Protein AF-A0A524PWI0-F1 (afdb_monomer_lite)

Radius of gyration: 13.91 Å; chains: 1; bounding box: 32×20×41 Å

Structure (mmCIF, N/CA/C/O backbone):
data_AF-A0A524PWI0-F1
#
_entry.id   AF-A0A524PWI0-F1
#
loop_
_atom_site.group_PDB
_atom_site.id
_atom_site.type_symbol
_atom_site.label_atom_id
_atom_site.label_alt_id
_atom_site.label_comp_id
_atom_site.label_asym_id
_atom_site.label_entity_id
_atom_site.label_seq_id
_atom_site.pdbx_PDB_ins_code
_atom_site.Cartn_x
_atom_site.Cartn_y
_atom_site.Cartn_z
_atom_site.occupancy
_atom_site.B_iso_or_equiv
_atom_site.auth_seq_id
_atom_site.auth_comp_id
_atom_site.auth_asym_id
_atom_site.auth_atom_id
_atom_site.pdbx_PDB_model_num
ATOM 1 N N . MET A 1 1 ? -1.840 -2.837 -15.616 1.00 65.62 1 MET A N 1
ATOM 2 C CA . MET A 1 1 ? -1.176 -2.270 -14.419 1.00 65.62 1 MET A CA 1
ATOM 3 C C . MET A 1 1 ? -2.132 -1.344 -13.674 1.00 65.62 1 MET A C 1
ATOM 5 O O . MET A 1 1 ? -2.364 -1.551 -12.490 1.00 65.62 1 MET A O 1
ATOM 9 N N . GLU A 1 2 ? -2.767 -0.410 -14.386 1.00 72.44 2 GLU A N 1
ATOM 10 C CA . GLU A 1 2 ? -3.683 0.600 -13.836 1.00 72.44 2 GLU A CA 1
ATOM 11 C C . GLU A 1 2 ? -4.820 0.036 -12.954 1.00 72.44 2 GLU A C 1
ATOM 13 O O . GLU A 1 2 ? -5.001 0.483 -11.822 1.00 72.44 2 GLU A O 1
ATOM 18 N N . ASP A 1 3 ? -5.508 -1.030 -13.387 1.00 82.62 3 ASP A N 1
ATOM 19 C CA . ASP A 1 3 ? -6.576 -1.676 -12.597 1.00 82.62 3 ASP A CA 1
ATOM 20 C C . ASP A 1 3 ? -6.106 -2.282 -11.267 1.00 82.62 3 ASP A C 1
ATOM 22 O O . ASP A 1 3 ? -6.900 -2.505 -10.348 1.00 82.62 3 ASP A O 1
ATOM 26 N N . ARG A 1 4 ? -4.820 -2.624 -11.157 1.00 85.12 4 ARG A N 1
ATOM 27 C CA . ARG A 1 4 ? -4.238 -3.178 -9.926 1.00 85.12 4 ARG A CA 1
ATOM 28 C C . ARG A 1 4 ? -3.919 -2.056 -8.945 1.00 85.12 4 ARG A C 1
ATOM 30 O O . ARG A 1 4 ? -4.331 -2.140 -7.793 1.00 85.12 4 ARG A O 1
ATOM 37 N N . VAL A 1 5 ? -3.298 -0.983 -9.431 1.00 87.19 5 VAL A N 1
ATOM 38 C CA . VAL A 1 5 ? -2.993 0.219 -8.641 1.00 87.19 5 VAL A CA 1
ATOM 39 C C . VAL A 1 5 ? -4.275 0.868 -8.116 1.00 87.19 5 VAL A C 1
ATOM 41 O O . VAL A 1 5 ? -4.390 1.140 -6.925 1.00 87.19 5 VAL A O 1
ATOM 44 N N . ARG A 1 6 ? -5.305 1.008 -8.959 1.00 89.25 6 ARG A N 1
ATOM 45 C CA . ARG A 1 6 ? -6.610 1.547 -8.545 1.00 89.25 6 ARG A CA 1
ATOM 46 C C . ARG A 1 6 ? -7.256 0.726 -7.422 1.00 89.25 6 ARG A C 1
ATOM 48 O O . ARG A 1 6 ? -7.791 1.295 -6.470 1.00 89.25 6 ARG A O 1
ATOM 55 N N . ARG A 1 7 ? -7.204 -0.608 -7.519 1.00 91.12 7 ARG A N 1
ATOM 56 C CA . ARG A 1 7 ? -7.716 -1.510 -6.472 1.00 91.12 7 ARG A CA 1
ATOM 57 C C . ARG A 1 7 ? -6.911 -1.404 -5.181 1.00 91.12 7 ARG A C 1
ATOM 59 O O . ARG A 1 7 ? -7.518 -1.341 -4.116 1.00 91.12 7 ARG A O 1
ATOM 66 N N . ALA A 1 8 ? -5.585 -1.331 -5.277 1.00 93.94 8 ALA A N 1
ATOM 67 C CA . ALA A 1 8 ? -4.717 -1.113 -4.127 1.00 93.94 8 ALA A CA 1
ATOM 68 C C . ALA A 1 8 ? -5.077 0.188 -3.397 1.00 93.94 8 ALA A C 1
ATOM 70 O O . ALA A 1 8 ? -5.359 0.145 -2.203 1.00 93.94 8 ALA A O 1
ATOM 71 N N . CYS A 1 9 ? -5.192 1.312 -4.112 1.00 94.88 9 CYS A N 1
ATOM 72 C CA . CYS A 1 9 ? -5.574 2.592 -3.511 1.00 94.88 9 CYS A CA 1
ATOM 73 C C . CYS A 1 9 ? -6.933 2.522 -2.801 1.00 94.88 9 CYS A C 1
ATOM 75 O O . CYS A 1 9 ? -7.066 2.980 -1.668 1.00 94.88 9 CYS A O 1
ATOM 77 N N . LYS A 1 10 ? -7.936 1.881 -3.417 1.00 95.25 10 LYS A N 1
ATOM 78 C CA . LYS A 1 10 ? -9.248 1.692 -2.781 1.00 95.25 10 LYS A CA 1
ATOM 79 C C . LYS A 1 10 ? -9.146 0.892 -1.477 1.00 95.25 10 LYS A C 1
ATOM 81 O O . LYS A 1 10 ? -9.738 1.293 -0.480 1.00 95.25 10 LYS A O 1
ATOM 86 N N . HIS A 1 11 ? -8.415 -0.222 -1.475 1.00 96.88 11 HIS A N 1
ATOM 87 C CA . HIS A 1 11 ? -8.238 -1.038 -0.270 1.00 96.88 11 HIS A CA 1
ATOM 88 C C . HIS A 1 11 ? -7.450 -0.308 0.820 1.00 96.88 11 HIS A C 1
ATOM 90 O O . HIS A 1 11 ? -7.781 -0.463 1.989 1.00 96.88 11 HIS A O 1
ATOM 96 N N . LEU A 1 12 ? -6.473 0.531 0.462 1.00 97.00 12 LEU A N 1
ATOM 97 C CA . LEU A 1 12 ? -5.747 1.361 1.427 1.00 97.00 12 LEU A CA 1
ATOM 98 C C . LEU A 1 12 ? -6.674 2.355 2.133 1.00 97.00 12 LEU A C 1
ATOM 100 O O . LEU A 1 12 ? -6.608 2.488 3.351 1.00 97.00 12 LEU A O 1
ATOM 104 N N . LEU A 1 13 ? -7.572 3.016 1.398 1.00 96.38 13 LEU A N 1
ATOM 105 C CA . LEU A 1 13 ? -8.546 3.928 2.004 1.00 96.38 13 LEU A CA 1
ATOM 106 C C . LEU A 1 13 ? -9.509 3.191 2.942 1.00 96.38 13 LEU A C 1
ATOM 108 O O . LEU A 1 13 ? -9.749 3.662 4.048 1.00 96.38 13 LEU A O 1
ATOM 112 N N . LEU A 1 14 ? -10.013 2.022 2.534 1.00 97.12 14 LEU A N 1
ATOM 113 C CA . LEU A 1 14 ? -10.890 1.205 3.378 1.00 97.12 14 LEU A CA 1
ATOM 114 C C . LEU A 1 14 ? -10.171 0.719 4.643 1.00 97.12 14 LEU A C 1
ATOM 116 O O . LEU A 1 14 ? -10.686 0.901 5.739 1.00 97.12 14 LEU A O 1
ATOM 120 N N . ALA A 1 15 ? -8.955 0.185 4.513 1.00 96.75 15 ALA A N 1
ATOM 121 C CA . ALA A 1 15 ? -8.154 -0.260 5.651 1.00 96.75 15 ALA A CA 1
ATOM 122 C C . ALA A 1 15 ? -7.831 0.883 6.623 1.00 96.75 15 ALA A C 1
ATOM 124 O O . ALA A 1 15 ? -7.840 0.693 7.837 1.00 96.75 15 ALA A O 1
ATOM 125 N N . ARG A 1 16 ? -7.580 2.085 6.0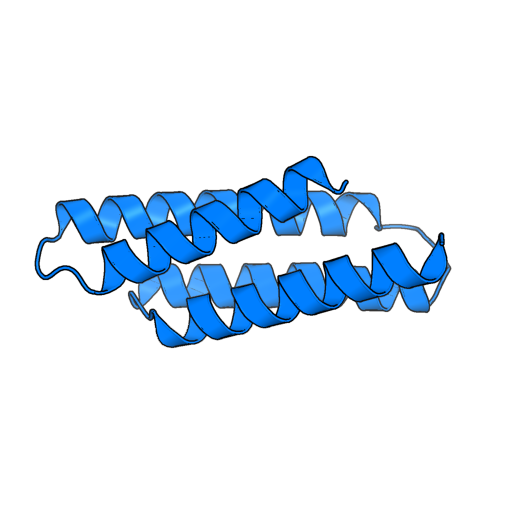95 1.00 96.81 16 ARG A N 1
ATOM 126 C CA . ARG A 1 16 ? -7.339 3.280 6.905 1.00 96.81 16 ARG A CA 1
ATOM 127 C C . ARG A 1 16 ? -8.558 3.673 7.735 1.00 96.81 16 ARG A C 1
ATOM 129 O O . ARG A 1 16 ? -8.380 4.100 8.871 1.00 96.81 16 ARG A O 1
ATOM 136 N N . GLU A 1 17 ? -9.766 3.567 7.185 1.00 97.44 17 GLU A N 1
ATOM 137 C CA . GLU A 1 17 ? -10.992 3.806 7.955 1.00 97.44 17 GLU A CA 1
ATOM 138 C C . GLU A 1 17 ? 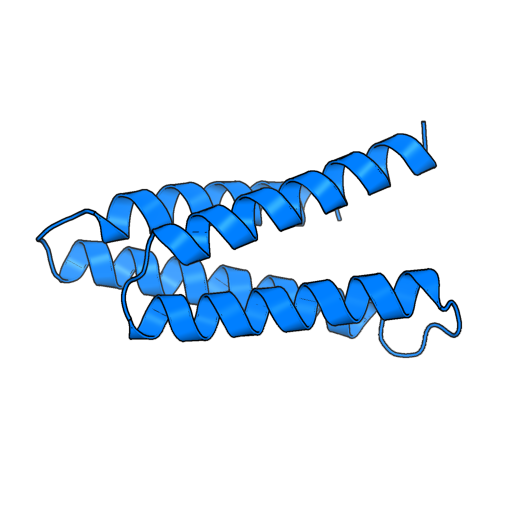-11.243 2.684 8.971 1.00 97.44 17 GLU A C 1
ATOM 140 O O . GLU A 1 17 ? -11.547 2.978 10.126 1.00 97.44 17 GLU A O 1
ATOM 145 N N . ASP A 1 18 ? -11.016 1.423 8.591 1.00 97.44 18 ASP A N 1
ATOM 146 C CA . ASP A 1 18 ? -11.130 0.269 9.493 1.00 97.44 18 ASP A CA 1
ATOM 147 C C . ASP A 1 18 ? -10.210 0.408 10.722 1.00 97.44 18 ASP A C 1
ATOM 149 O O . ASP A 1 18 ? -10.601 0.077 11.841 1.00 97.44 18 ASP A O 1
ATOM 153 N N . PHE A 1 19 ? -9.007 0.964 10.549 1.00 96.19 19 PHE A N 1
ATOM 154 C CA . PHE A 1 19 ? -8.047 1.202 11.637 1.00 96.19 19 PHE A CA 1
ATOM 155 C C . PHE A 1 19 ? -8.465 2.298 12.620 1.00 96.19 19 PHE A C 1
ATOM 157 O O . PHE A 1 19 ? -7.964 2.322 13.740 1.00 96.19 19 PHE A O 1
ATOM 164 N N . LYS A 1 20 ? -9.390 3.187 12.243 1.00 94.81 20 LYS A N 1
ATOM 165 C CA . LYS A 1 20 ? -9.963 4.181 13.167 1.00 94.81 20 LYS A CA 1
ATOM 166 C C . LYS A 1 20 ? -11.079 3.601 14.037 1.00 94.81 20 LYS A C 1
ATOM 168 O O . LYS A 1 20 ? -11.577 4.296 14.916 1.00 94.81 20 LYS A O 1
ATOM 173 N N . SER A 1 21 ? -11.526 2.376 13.760 1.00 95.94 21 SER A N 1
ATOM 174 C CA . SER A 1 21 ? -12.568 1.719 14.542 1.00 95.94 21 SER A CA 1
ATOM 175 C C . SER A 1 21 ? -12.029 1.245 15.888 1.00 95.94 21 SER A C 1
ATOM 177 O O . SER A 1 21 ? -10.929 0.708 15.956 1.00 95.94 21 SER A O 1
ATOM 179 N N . ASP A 1 22 ? -12.849 1.327 16.935 1.00 95.38 22 ASP A N 1
ATOM 180 C CA . ASP A 1 22 ? -12.549 0.732 18.247 1.00 95.38 22 ASP A CA 1
ATOM 181 C C . ASP A 1 22 ? -12.823 -0.785 18.295 1.00 95.38 22 ASP A C 1
ATOM 183 O O . ASP A 1 22 ? -12.576 -1.441 19.307 1.00 95.38 22 ASP A O 1
ATOM 187 N N . LYS A 1 23 ? -13.374 -1.360 17.217 1.00 97.31 23 LYS A N 1
ATOM 188 C CA . LYS A 1 23 ? -13.766 -2.772 17.144 1.00 97.31 23 LYS A CA 1
ATOM 189 C C . LYS A 1 23 ? -12.617 -3.643 16.614 1.00 97.31 23 LYS A C 1
ATOM 191 O O . LYS A 1 23 ? -12.223 -3.459 15.457 1.00 97.31 23 LYS A O 1
ATOM 196 N N . PRO A 1 24 ? -12.114 -4.627 17.386 1.00 95.62 24 PRO A N 1
ATOM 197 C CA . PRO A 1 24 ? -10.998 -5.478 16.963 1.00 95.62 24 PRO A CA 1
ATOM 198 C C . PRO A 1 24 ? -11.251 -6.234 15.654 1.00 95.62 24 PRO A C 1
ATOM 200 O O . PRO A 1 24 ? -10.337 -6.400 14.850 1.00 95.62 24 PRO A O 1
ATOM 203 N N . GLU A 1 25 ? -12.486 -6.667 15.402 1.00 97.00 25 GLU A N 1
ATOM 204 C CA . GLU A 1 25 ? -12.873 -7.374 14.179 1.00 97.00 25 GLU A CA 1
ATOM 205 C C . GLU A 1 25 ? -12.816 -6.481 12.931 1.00 97.00 25 GLU A C 1
ATOM 207 O O . GLU A 1 25 ? -12.449 -6.945 11.850 1.00 97.00 25 GLU A O 1
ATOM 212 N N . VAL A 1 26 ? -13.110 -5.186 13.084 1.00 97.19 26 VAL A N 1
ATOM 213 C CA . VAL A 1 26 ? -13.006 -4.203 11.999 1.00 97.19 26 VAL A CA 1
ATOM 214 C C . VAL A 1 26 ? -11.536 -3.892 11.732 1.00 97.19 26 VAL A C 1
ATOM 216 O O . VAL A 1 26 ? -11.089 -3.952 10.590 1.00 97.19 26 VAL A O 1
ATOM 219 N N . GLN A 1 27 ? -10.737 -3.681 12.780 1.00 96.38 27 GLN A N 1
ATOM 220 C CA . GLN A 1 27 ? -9.292 -3.507 12.622 1.00 96.38 27 GLN A CA 1
ATOM 221 C C . GLN A 1 27 ? -8.638 -4.735 11.966 1.00 96.38 27 GLN A C 1
ATOM 223 O O . GLN A 1 27 ? -7.770 -4.581 11.110 1.00 96.38 27 GLN A O 1
ATOM 228 N N . ALA A 1 28 ? -9.062 -5.956 12.314 1.00 95.62 28 ALA A N 1
ATOM 229 C CA . ALA A 1 28 ? -8.571 -7.188 11.695 1.00 95.62 28 ALA A CA 1
ATOM 230 C C . ALA A 1 28 ? -8.884 -7.255 10.188 1.00 95.62 28 ALA A C 1
ATOM 232 O O . ALA A 1 28 ? -8.004 -7.619 9.406 1.00 95.62 28 ALA A O 1
ATOM 233 N N . SER A 1 29 ? -10.085 -6.833 9.771 1.00 96.44 29 SER A N 1
ATOM 234 C CA . SER A 1 29 ? -10.432 -6.636 8.353 1.00 96.44 29 SER A CA 1
ATOM 235 C C . SER A 1 29 ? -9.449 -5.680 7.664 1.00 96.44 29 SER A C 1
ATOM 237 O O . SER A 1 29 ? -8.869 -6.023 6.626 1.00 96.44 29 SER A O 1
ATOM 239 N N . GLY A 1 30 ? -9.161 -4.537 8.294 1.00 96.75 30 GLY A N 1
ATOM 240 C CA . GLY A 1 30 ? -8.148 -3.589 7.831 1.00 96.75 30 GLY A CA 1
ATOM 241 C C . GLY A 1 30 ? -6.772 -4.231 7.635 1.00 96.75 30 GLY A C 1
ATOM 242 O O . GLY A 1 30 ? -6.142 -4.041 6.592 1.00 96.75 30 GLY A O 1
ATOM 243 N N . ARG A 1 31 ? -6.321 -5.063 8.583 1.00 96.62 31 ARG A N 1
ATOM 244 C CA . ARG A 1 31 ? -5.023 -5.759 8.497 1.00 96.62 31 ARG A CA 1
ATOM 245 C C . ARG A 1 31 ? -4.992 -6.720 7.315 1.00 96.62 31 ARG A C 1
ATOM 247 O O . ARG A 1 31 ? -4.023 -6.716 6.561 1.00 96.62 31 ARG A O 1
ATOM 254 N N . CYS A 1 32 ? -6.057 -7.493 7.104 1.00 95.88 32 CYS A N 1
ATOM 255 C CA . CYS A 1 32 ? -6.172 -8.382 5.948 1.00 95.88 32 CYS A CA 1
ATOM 256 C C . CYS A 1 32 ? -6.100 -7.611 4.622 1.00 95.88 32 CYS A C 1
ATOM 258 O O . CYS A 1 32 ? -5.416 -8.051 3.695 1.00 95.88 32 CYS A O 1
ATOM 260 N N . MET A 1 33 ? -6.752 -6.447 4.535 1.00 96.69 33 MET A N 1
ATOM 261 C CA . MET A 1 33 ? -6.655 -5.579 3.360 1.00 96.69 33 MET A CA 1
ATOM 262 C C . MET A 1 33 ? -5.229 -5.064 3.142 1.00 96.69 33 MET A C 1
ATOM 264 O O . MET A 1 33 ? -4.744 -5.124 2.011 1.00 96.69 33 MET A O 1
ATOM 268 N N . LEU A 1 34 ? -4.531 -4.616 4.194 1.00 96.81 34 LEU A N 1
ATOM 269 C CA . LEU A 1 34 ? -3.137 -4.175 4.070 1.00 96.81 34 LEU A CA 1
ATOM 270 C C . LEU A 1 34 ? -2.219 -5.300 3.598 1.00 96.81 34 LEU A C 1
ATOM 272 O O . LEU A 1 34 ? -1.443 -5.081 2.674 1.00 96.81 34 LEU A O 1
ATOM 276 N N . LEU A 1 35 ? -2.349 -6.507 4.152 1.00 94.75 35 LEU A N 1
ATOM 277 C CA . LEU A 1 35 ? -1.559 -7.668 3.726 1.00 94.75 35 LEU A CA 1
ATOM 278 C C . LEU A 1 35 ? -1.790 -8.007 2.247 1.00 94.75 35 LEU A C 1
ATOM 280 O O . LEU A 1 35 ? -0.836 -8.288 1.519 1.00 94.75 35 LEU A O 1
ATOM 284 N N . ALA A 1 36 ? -3.037 -7.930 1.775 1.00 94.69 36 ALA A N 1
ATOM 285 C CA . ALA A 1 36 ? -3.361 -8.144 0.367 1.00 94.69 36 ALA A CA 1
ATOM 286 C C . ALA A 1 36 ? -2.732 -7.075 -0.544 1.00 94.69 36 ALA A C 1
ATOM 288 O O . ALA A 1 36 ? -2.235 -7.396 -1.626 1.00 94.69 36 ALA A O 1
ATOM 289 N N . VAL A 1 37 ? -2.724 -5.809 -0.113 1.00 96.88 37 VAL A N 1
ATOM 290 C CA . VAL A 1 37 ? -2.059 -4.729 -0.857 1.00 96.88 37 VAL A CA 1
ATOM 291 C C . VAL A 1 37 ? -0.540 -4.906 -0.840 1.00 96.88 37 VAL A C 1
ATOM 293 O O . VAL A 1 37 ? 0.074 -4.798 -1.899 1.00 96.88 37 VAL A O 1
ATOM 296 N N . SER A 1 38 ? 0.068 -5.246 0.300 1.00 96.69 38 SER A N 1
ATOM 297 C CA . SER A 1 38 ? 1.505 -5.535 0.397 1.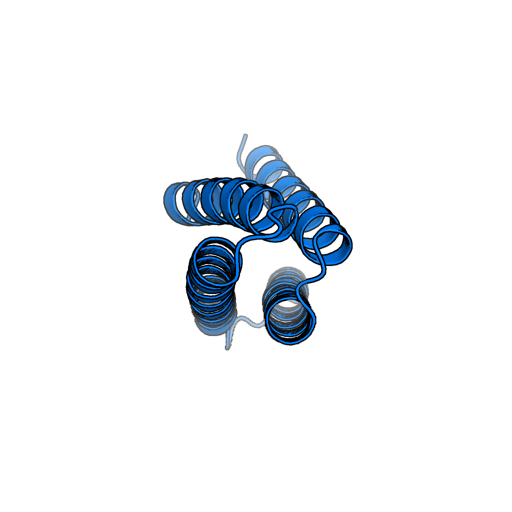00 96.69 38 SER A CA 1
ATOM 298 C C . SER A 1 38 ? 1.928 -6.634 -0.574 1.00 96.69 38 SER A C 1
ATOM 300 O O . SER A 1 38 ? 2.886 -6.452 -1.321 1.00 96.69 38 SER A O 1
ATOM 302 N N . ALA A 1 39 ? 1.184 -7.742 -0.628 1.00 95.31 39 ALA A N 1
ATOM 303 C CA . ALA A 1 39 ? 1.458 -8.835 -1.558 1.00 95.31 39 ALA A CA 1
ATOM 304 C C . ALA A 1 39 ? 1.377 -8.385 -3.027 1.00 95.31 39 ALA A C 1
ATOM 306 O O . ALA A 1 39 ? 2.215 -8.762 -3.844 1.00 95.31 39 ALA A O 1
ATOM 307 N N . LEU A 1 40 ? 0.403 -7.535 -3.365 1.00 94.81 40 LEU A N 1
ATOM 308 C CA . LEU A 1 40 ? 0.271 -6.981 -4.711 1.00 94.81 40 LEU A CA 1
ATOM 309 C C . LEU A 1 40 ? 1.441 -6.055 -5.080 1.00 94.81 40 LEU A C 1
ATOM 311 O O . LEU A 1 40 ? 1.904 -6.095 -6.219 1.00 94.81 40 LEU A O 1
ATOM 315 N N . LEU A 1 41 ? 1.914 -5.224 -4.148 1.00 95.06 41 LEU A N 1
ATOM 316 C CA . LEU A 1 41 ? 3.075 -4.352 -4.361 1.00 95.06 41 LEU A CA 1
ATOM 317 C C . LEU A 1 41 ? 4.343 -5.181 -4.609 1.00 95.06 41 LEU A C 1
ATOM 319 O O . LEU A 1 41 ? 5.076 -4.887 -5.551 1.00 95.06 41 LEU A O 1
ATOM 323 N N . VAL A 1 42 ? 4.550 -6.258 -3.843 1.00 95.69 42 VAL A N 1
ATOM 324 C CA . VAL A 1 42 ? 5.651 -7.210 -4.075 1.00 95.69 42 VAL A CA 1
ATOM 325 C C . VAL A 1 42 ? 5.532 -7.866 -5.454 1.00 95.69 42 VAL A C 1
ATOM 327 O O . VAL A 1 42 ? 6.499 -7.868 -6.206 1.00 95.69 42 VAL A O 1
ATOM 330 N N . GLU A 1 43 ? 4.343 -8.328 -5.855 1.00 94.62 43 GLU A N 1
ATOM 331 C CA . GLU A 1 43 ? 4.139 -8.911 -7.193 1.00 94.62 43 GLU A CA 1
ATOM 332 C C . GLU A 1 43 ? 4.464 -7.909 -8.321 1.00 94.62 43 GLU A C 1
ATOM 334 O O . GLU A 1 43 ? 4.936 -8.293 -9.393 1.00 94.62 43 GLU A O 1
ATOM 339 N N . MET A 1 44 ? 4.196 -6.614 -8.116 1.00 91.25 44 MET A N 1
ATOM 340 C CA . MET A 1 44 ? 4.553 -5.568 -9.081 1.00 91.25 44 MET A CA 1
ATOM 341 C C . MET A 1 44 ? 6.062 -5.315 -9.114 1.00 91.25 44 MET A C 1
ATOM 343 O O . MET A 1 44 ? 6.613 -5.187 -10.206 1.00 91.25 44 MET A O 1
ATOM 347 N N . ALA A 1 45 ? 6.726 -5.306 -7.957 1.00 92.56 45 ALA A N 1
ATOM 348 C CA . ALA A 1 45 ? 8.179 -5.208 -7.865 1.00 92.56 45 ALA A CA 1
ATOM 349 C C . ALA A 1 45 ? 8.881 -6.392 -8.555 1.00 92.56 45 ALA A C 1
ATOM 351 O O . ALA A 1 45 ? 9.802 -6.191 -9.348 1.00 92.56 45 ALA A O 1
ATOM 352 N N . ASP A 1 46 ? 8.404 -7.617 -8.330 1.00 93.50 46 ASP A N 1
ATOM 353 C CA . ASP A 1 46 ? 8.978 -8.832 -8.918 1.00 93.50 46 ASP A CA 1
ATOM 354 C C . ASP A 1 46 ? 8.899 -8.829 -10.447 1.00 93.50 46 ASP A C 1
ATOM 356 O O . ASP A 1 46 ? 9.831 -9.257 -11.124 1.00 93.50 46 ASP A O 1
ATOM 360 N N . LYS A 1 47 ? 7.831 -8.270 -11.027 1.00 90.88 47 LYS A N 1
ATOM 361 C CA . LYS A 1 47 ? 7.708 -8.120 -12.491 1.00 90.88 47 LYS A CA 1
ATOM 362 C C . LYS A 1 47 ? 8.725 -7.158 -13.096 1.00 90.88 47 LYS A C 1
ATOM 364 O O . LYS A 1 47 ? 8.953 -7.196 -14.301 1.00 90.88 47 LYS A O 1
ATOM 369 N N . MET A 1 48 ? 9.314 -6.299 -12.273 1.00 88.88 48 MET A N 1
ATOM 370 C CA . MET A 1 48 ? 10.375 -5.370 -12.656 1.00 88.88 48 MET A CA 1
ATOM 371 C C . MET A 1 48 ? 11.773 -5.945 -12.387 1.00 88.88 48 MET A C 1
ATOM 373 O O . MET A 1 48 ? 12.782 -5.330 -12.755 1.00 88.88 48 MET A O 1
ATOM 377 N N . ALA A 1 49 ? 11.867 -7.114 -11.746 1.00 83.94 49 ALA A N 1
ATOM 378 C CA . ALA A 1 49 ? 13.137 -7.769 -11.484 1.00 83.94 49 ALA A CA 1
ATOM 379 C C . ALA A 1 49 ? 13.815 -8.172 -12.805 1.00 83.94 49 ALA A C 1
ATOM 381 O O . ALA A 1 49 ? 13.198 -8.743 -13.700 1.00 83.94 49 ALA A O 1
ATOM 382 N N . GLY A 1 50 ? 15.103 -7.849 -12.936 1.00 81.88 50 GLY A N 1
ATOM 383 C CA . GLY A 1 50 ? 15.895 -8.161 -14.132 1.00 81.88 50 GLY A CA 1
ATOM 384 C C . GLY A 1 50 ? 15.846 -7.112 -15.248 1.00 81.88 50 GLY A C 1
ATOM 385 O O . GLY A 1 50 ? 16.560 -7.265 -16.236 1.00 81.88 50 GLY A O 1
ATOM 386 N N . ASN A 1 51 ? 15.079 -6.025 -15.102 1.00 83.88 51 ASN A N 1
ATOM 387 C CA . ASN A 1 51 ? 15.149 -4.896 -16.031 1.00 83.88 51 ASN A CA 1
ATOM 388 C C . ASN A 1 51 ? 16.399 -4.033 -15.744 1.00 83.88 51 ASN A C 1
ATOM 390 O O . ASN A 1 51 ? 16.553 -3.525 -14.637 1.00 83.88 51 ASN A O 1
ATOM 394 N N . GLY A 1 52 ? 17.293 -3.864 -16.723 1.00 84.06 52 GLY A N 1
ATOM 395 C CA . GLY A 1 52 ? 18.529 -3.079 -16.571 1.00 84.06 52 GLY A CA 1
ATOM 396 C C . GLY A 1 52 ? 18.331 -1.559 -16.492 1.00 84.06 52 GLY A C 1
ATOM 397 O O . GLY A 1 52 ? 19.289 -0.840 -16.216 1.00 84.06 52 GLY A O 1
ATOM 398 N N . ASP A 1 53 ? 17.114 -1.066 -16.728 1.00 92.88 53 ASP A N 1
ATOM 399 C CA . ASP A 1 53 ? 16.779 0.353 -16.637 1.00 92.88 53 ASP A CA 1
ATOM 400 C C . ASP A 1 53 ? 16.752 0.832 -15.174 1.00 92.88 53 ASP A C 1
ATOM 402 O O . ASP A 1 53 ? 16.014 0.321 -14.324 1.00 92.88 53 ASP A O 1
ATOM 406 N N . VAL A 1 54 ? 17.552 1.861 -14.885 1.00 87.12 54 VAL A N 1
ATOM 407 C CA . VAL A 1 54 ? 17.670 2.493 -13.564 1.00 87.12 54 VAL A CA 1
ATOM 408 C C . VAL A 1 54 ? 16.338 3.080 -13.091 1.00 87.12 54 VAL A C 1
ATOM 410 O O . VAL A 1 54 ? 16.029 3.004 -11.897 1.00 87.12 54 VAL A O 1
ATOM 413 N N . ALA A 1 55 ? 15.532 3.639 -13.997 1.00 86.19 55 ALA A N 1
ATOM 414 C CA . ALA A 1 55 ? 14.219 4.179 -13.656 1.00 86.19 55 ALA A CA 1
ATOM 415 C C . ALA A 1 55 ? 13.285 3.064 -13.165 1.00 86.19 55 ALA A C 1
ATOM 417 O O . ALA A 1 55 ? 12.637 3.205 -12.128 1.00 86.19 55 ALA A O 1
ATOM 418 N N . VAL A 1 56 ? 13.304 1.918 -13.849 1.00 87.25 56 VAL A N 1
ATOM 419 C CA . VAL A 1 56 ? 12.504 0.741 -13.487 1.00 87.25 56 VAL A CA 1
ATOM 420 C C . VAL A 1 56 ? 12.983 0.123 -12.170 1.00 87.25 56 VAL A C 1
ATOM 422 O O . VAL A 1 56 ? 12.165 -0.240 -11.328 1.00 87.25 56 VAL A O 1
ATOM 425 N N . GLN A 1 57 ? 14.297 0.058 -11.926 1.00 89.56 57 GLN A N 1
ATOM 426 C CA . GLN A 1 57 ? 14.821 -0.424 -10.638 1.00 89.56 57 GLN A CA 1
ATOM 427 C C . GLN A 1 57 ? 14.486 0.512 -9.469 1.00 89.56 57 GLN A C 1
ATOM 429 O O . GLN A 1 57 ? 14.308 0.051 -8.341 1.00 89.56 57 GLN A O 1
ATOM 434 N N . SER A 1 58 ? 14.382 1.816 -9.722 1.00 91.12 58 SER A N 1
ATOM 435 C CA . SER A 1 58 ? 13.967 2.788 -8.706 1.00 91.12 58 SER A CA 1
ATOM 436 C C . SER A 1 58 ? 12.488 2.618 -8.350 1.00 91.12 58 SER A C 1
ATOM 438 O O . SER A 1 58 ? 12.148 2.576 -7.168 1.00 91.12 58 SER A O 1
ATOM 440 N N . GLU A 1 59 ? 11.624 2.432 -9.351 1.00 91.38 59 GLU A N 1
ATOM 441 C CA . GLU A 1 59 ? 10.196 2.157 -9.144 1.00 91.38 59 GLU A CA 1
ATOM 442 C C . GLU A 1 59 ? 9.976 0.832 -8.398 1.00 91.38 59 GLU A C 1
ATOM 444 O O . GLU A 1 59 ? 9.220 0.776 -7.427 1.00 91.38 59 GLU A O 1
ATOM 449 N N . ARG A 1 60 ? 10.721 -0.216 -8.769 1.00 93.50 60 ARG A N 1
ATOM 450 C CA . ARG A 1 60 ? 10.723 -1.502 -8.063 1.00 93.50 60 ARG A 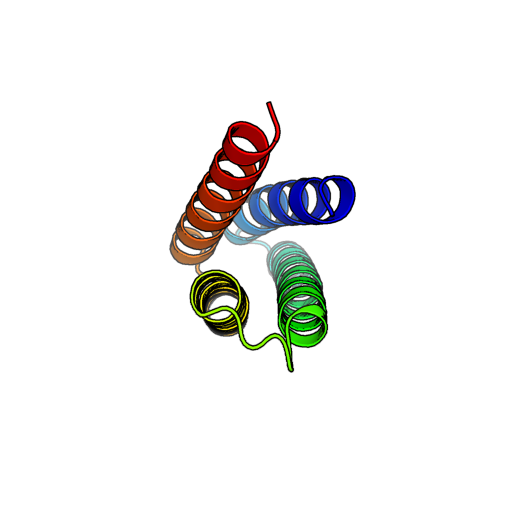CA 1
ATOM 451 C C . ARG A 1 60 ? 10.989 -1.338 -6.565 1.00 93.50 60 ARG A C 1
ATOM 453 O O . ARG A 1 60 ? 10.212 -1.826 -5.746 1.00 93.50 60 ARG A O 1
ATOM 460 N N . ARG A 1 61 ? 12.078 -0.651 -6.205 1.00 94.62 61 ARG A N 1
ATOM 461 C CA . ARG A 1 61 ? 12.448 -0.422 -4.797 1.00 94.62 61 ARG A CA 1
ATOM 462 C C . ARG A 1 61 ? 11.375 0.357 -4.049 1.00 94.62 61 ARG A C 1
ATOM 464 O O . ARG A 1 61 ? 11.184 0.138 -2.857 1.00 94.62 61 ARG A O 1
ATOM 471 N N . LEU A 1 62 ? 10.669 1.253 -4.736 1.00 94.50 62 LEU A N 1
ATOM 472 C CA . LEU A 1 62 ? 9.579 2.008 -4.137 1.00 94.50 62 LEU A CA 1
ATOM 473 C C . LEU A 1 62 ? 8.374 1.111 -3.818 1.00 94.50 62 LEU A C 1
ATOM 475 O O . LEU A 1 62 ? 7.815 1.224 -2.728 1.00 94.50 62 LEU A O 1
ATOM 479 N N . TYR A 1 63 ? 8.018 0.171 -4.700 1.00 95.00 63 TYR A N 1
ATOM 480 C CA . TYR A 1 63 ? 7.002 -0.843 -4.393 1.00 95.00 63 TYR A CA 1
ATOM 481 C C . TYR A 1 63 ? 7.405 -1.737 -3.211 1.00 95.00 63 TYR A C 1
ATOM 483 O O . TYR A 1 63 ? 6.588 -1.950 -2.314 1.00 95.00 63 TYR A O 1
ATOM 491 N N . GLU A 1 64 ? 8.658 -2.204 -3.162 1.00 96.44 64 GLU A N 1
ATOM 492 C CA . GLU A 1 64 ? 9.192 -2.997 -2.038 1.00 96.44 64 GLU A CA 1
ATOM 493 C C . GLU A 1 64 ? 9.141 -2.204 -0.718 1.00 96.44 64 GLU A C 1
ATOM 495 O O . GLU A 1 64 ? 8.690 -2.714 0.311 1.00 96.44 64 GLU A O 1
ATOM 500 N N . PHE A 1 65 ? 9.533 -0.927 -0.749 1.00 97.12 65 PHE A N 1
ATOM 501 C CA . PHE A 1 65 ? 9.487 -0.035 0.409 1.00 97.12 65 PHE A CA 1
ATOM 502 C C . PHE A 1 65 ? 8.059 0.196 0.916 1.00 97.12 65 PHE A C 1
ATOM 504 O O . PHE A 1 65 ? 7.804 0.108 2.120 1.00 97.12 65 PHE A O 1
ATOM 511 N N . MET A 1 66 ? 7.111 0.459 0.013 1.00 97.81 66 MET A N 1
ATOM 512 C CA . MET A 1 66 ? 5.701 0.615 0.374 1.00 97.81 66 MET A CA 1
ATOM 513 C C . MET A 1 66 ? 5.126 -0.675 0.971 1.00 97.81 66 MET A C 1
ATOM 515 O O . MET A 1 66 ? 4.425 -0.612 1.979 1.00 97.81 66 MET A O 1
ATOM 519 N N . ALA A 1 67 ? 5.456 -1.844 0.412 1.00 97.31 67 ALA A N 1
ATOM 520 C CA . ALA A 1 67 ? 5.023 -3.131 0.956 1.00 97.31 67 ALA A CA 1
ATOM 521 C C . ALA A 1 67 ? 5.527 -3.346 2.394 1.00 97.31 67 ALA A C 1
ATOM 523 O O . ALA A 1 67 ? 4.761 -3.767 3.265 1.00 97.31 67 ALA A O 1
ATOM 524 N N . LEU A 1 68 ? 6.789 -2.993 2.665 1.00 97.00 68 LEU A N 1
ATOM 525 C CA . LEU A 1 68 ? 7.369 -3.055 4.008 1.00 97.00 68 LEU A CA 1
ATOM 526 C C . LEU A 1 68 ? 6.650 -2.111 4.983 1.00 97.00 68 LEU A C 1
ATOM 528 O O . LEU A 1 68 ? 6.253 -2.532 6.071 1.00 97.00 68 LEU A O 1
ATOM 532 N N . LYS A 1 69 ? 6.430 -0.852 4.581 1.00 96.94 69 LYS A N 1
ATOM 533 C CA . LYS A 1 69 ? 5.677 0.145 5.363 1.00 96.94 69 LYS A CA 1
ATOM 534 C C . LYS A 1 69 ? 4.280 -0.361 5.731 1.00 96.94 69 LYS A C 1
ATOM 536 O O . LYS A 1 69 ? 3.872 -0.226 6.882 1.00 96.94 69 LYS A O 1
ATOM 541 N N . LEU A 1 70 ? 3.567 -0.984 4.792 1.00 96.75 70 LEU A N 1
ATOM 542 C CA . LEU A 1 70 ? 2.238 -1.549 5.044 1.00 96.75 70 LEU A CA 1
ATOM 543 C C . LEU A 1 70 ? 2.263 -2.768 5.969 1.00 96.75 70 LEU A C 1
ATOM 545 O O . LEU A 1 70 ? 1.362 -2.906 6.794 1.00 96.75 70 LEU A O 1
ATOM 549 N N . SER A 1 71 ? 3.283 -3.627 5.873 1.00 95.44 71 SER A N 1
ATOM 550 C CA . SER A 1 71 ? 3.455 -4.747 6.809 1.00 95.44 71 SER A CA 1
ATOM 551 C C . SER A 1 71 ? 3.575 -4.233 8.245 1.00 95.44 71 SER A C 1
ATOM 553 O O . SER A 1 71 ? 2.812 -4.646 9.116 1.00 95.44 71 SER A O 1
ATOM 555 N N . ILE A 1 72 ? 4.442 -3.240 8.464 1.00 94.69 72 ILE A N 1
ATOM 556 C CA . ILE A 1 72 ? 4.638 -2.599 9.772 1.00 94.69 72 ILE A CA 1
ATOM 557 C C . ILE A 1 72 ? 3.352 -1.899 10.238 1.00 94.69 72 ILE A C 1
ATOM 559 O O . ILE A 1 72 ? 2.955 -2.030 11.397 1.00 94.69 72 ILE A O 1
ATOM 563 N N . ALA A 1 73 ? 2.666 -1.182 9.344 1.00 94.62 73 ALA A N 1
ATOM 564 C CA . ALA A 1 73 ? 1.403 -0.523 9.668 1.00 94.62 73 ALA A CA 1
ATOM 565 C C . ALA A 1 73 ? 0.313 -1.525 10.075 1.00 94.62 73 ALA A C 1
ATOM 567 O O . ALA A 1 73 ? -0.501 -1.216 10.942 1.00 94.62 73 ALA A O 1
ATOM 568 N N . SER A 1 74 ? 0.301 -2.728 9.491 1.00 94.94 74 SER A N 1
ATOM 569 C CA . SER A 1 74 ? -0.673 -3.777 9.819 1.00 94.94 74 SER A CA 1
ATOM 570 C C . SER A 1 74 ? -0.471 -4.373 11.216 1.00 94.94 74 SER A C 1
ATOM 572 O O . SER A 1 74 ? -1.441 -4.697 11.904 1.00 94.94 74 SER A O 1
ATOM 574 N N . GLU A 1 75 ? 0.776 -4.469 11.673 1.00 93.88 75 GLU A N 1
ATOM 575 C CA . GLU A 1 75 ? 1.099 -4.937 13.022 1.00 93.88 75 GLU A CA 1
ATOM 576 C C . GLU A 1 75 ? 0.685 -3.898 14.069 1.00 93.88 75 GLU A C 1
ATOM 578 O O . GLU A 1 75 ? 0.050 -4.238 15.070 1.00 93.88 75 GLU A O 1
ATOM 583 N N . ASN A 1 76 ? 0.963 -2.624 13.778 1.00 93.31 76 ASN A N 1
ATOM 584 C CA . ASN A 1 76 ? 0.757 -1.503 14.695 1.00 93.31 76 ASN A CA 1
ATOM 585 C C . ASN A 1 76 ? -0.616 -0.826 14.571 1.00 93.31 76 ASN A C 1
ATOM 587 O O . ASN A 1 76 ? -0.942 0.033 15.382 1.00 93.31 76 ASN A O 1
ATOM 591 N N . THR A 1 77 ? -1.440 -1.218 13.594 1.00 92.25 77 THR A N 1
ATOM 592 C CA . THR A 1 77 ? -2.733 -0.572 13.287 1.00 92.25 77 THR A CA 1
ATOM 593 C C . THR A 1 77 ? -2.577 0.940 13.066 1.00 92.25 77 THR A C 1
ATOM 595 O O . THR A 1 77 ? -3.323 1.741 13.617 1.00 92.25 77 THR A O 1
ATOM 598 N N . ASP A 1 78 ? -1.573 1.346 12.281 1.00 94.12 78 ASP A N 1
ATOM 599 C CA . ASP A 1 78 ? -1.222 2.760 12.087 1.00 94.12 78 ASP A CA 1
ATOM 600 C C . ASP A 1 78 ? -1.878 3.351 10.818 1.00 94.12 78 ASP A C 1
ATOM 602 O O . ASP A 1 78 ? -1.392 3.118 9.704 1.00 94.12 78 ASP A O 1
ATOM 606 N N . PRO A 1 79 ? -2.966 4.141 10.934 1.00 93.88 79 PRO A N 1
ATOM 607 C CA . PRO A 1 79 ? -3.647 4.728 9.780 1.00 93.88 79 PRO A CA 1
ATOM 608 C C . PRO A 1 79 ? -2.865 5.874 9.116 1.00 93.88 79 PRO A C 1
ATOM 610 O O . PRO A 1 79 ? -3.211 6.260 7.992 1.00 93.88 79 P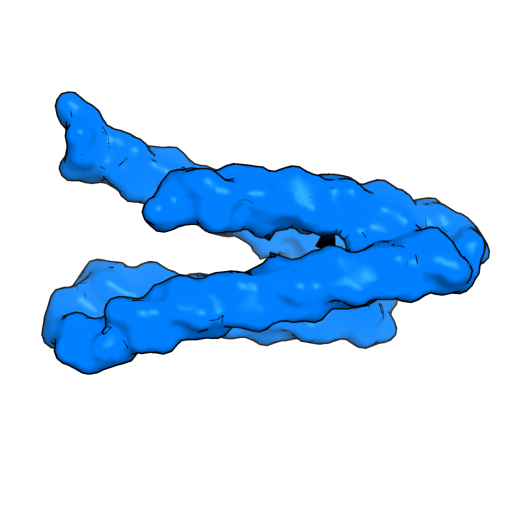RO A O 1
ATOM 613 N N . ALA A 1 80 ? -1.854 6.451 9.775 1.00 94.88 80 ALA A N 1
ATOM 614 C CA . ALA A 1 80 ? -1.039 7.518 9.197 1.00 94.88 80 ALA A CA 1
ATOM 615 C C . ALA A 1 80 ? -0.132 6.952 8.101 1.00 94.88 80 ALA A C 1
ATOM 617 O O . ALA A 1 80 ? -0.155 7.443 6.970 1.00 94.88 80 ALA A O 1
ATOM 618 N N . VAL A 1 81 ? 0.555 5.842 8.390 1.00 95.56 81 VAL A N 1
ATOM 619 C CA . VAL A 1 81 ? 1.414 5.147 7.417 1.00 95.56 81 VAL A CA 1
ATOM 620 C C . VAL A 1 81 ? 0.613 4.641 6.214 1.00 95.56 81 VAL A C 1
ATOM 622 O O . VAL A 1 81 ? 1.076 4.740 5.078 1.00 95.56 81 VAL A O 1
ATOM 625 N N . VAL A 1 82 ? -0.616 4.159 6.424 1.00 96.44 82 VAL A N 1
ATOM 626 C CA . VAL A 1 82 ? -1.509 3.767 5.315 1.00 96.44 82 VAL A CA 1
ATOM 627 C C . VAL A 1 82 ? -1.822 4.961 4.406 1.00 96.44 82 VAL A C 1
ATOM 629 O O . VAL A 1 82 ? -1.850 4.820 3.182 1.00 96.44 82 VAL A O 1
ATOM 632 N N . GLY A 1 83 ? -2.021 6.148 4.990 1.00 94.81 83 GLY A N 1
ATOM 633 C CA . GLY A 1 83 ? -2.219 7.395 4.251 1.00 94.81 83 GLY A CA 1
ATOM 634 C C . GLY A 1 83 ? -0.994 7.814 3.433 1.00 94.81 83 GLY A C 1
ATOM 635 O O . GLY A 1 83 ? -1.152 8.178 2.268 1.00 94.81 83 GLY A O 1
ATOM 636 N N . GLU A 1 84 ? 0.209 7.713 4.007 1.00 96.19 84 GLU A N 1
ATOM 637 C CA . GLU A 1 84 ? 1.474 7.978 3.302 1.00 96.19 84 GLU A CA 1
ATOM 638 C C . GLU A 1 84 ? 1.630 7.063 2.083 1.00 96.19 84 GLU A C 1
ATOM 640 O O . GLU A 1 84 ? 1.854 7.538 0.970 1.00 96.19 84 GLU A O 1
ATOM 645 N N . VAL A 1 85 ? 1.456 5.751 2.273 1.00 97.12 85 VAL A N 1
ATOM 646 C CA . VAL A 1 85 ? 1.596 4.769 1.187 1.00 97.12 85 VAL A CA 1
ATOM 647 C C . VAL A 1 85 ? 0.547 4.987 0.098 1.00 97.12 85 VAL A C 1
ATOM 649 O O . VAL A 1 85 ? 0.862 4.882 -1.086 1.00 97.12 85 VAL A O 1
ATOM 652 N N . HIS A 1 86 ? -0.689 5.334 0.467 1.00 97.19 86 HIS A N 1
ATOM 653 C CA . HIS A 1 86 ? -1.717 5.689 -0.508 1.00 97.19 86 HIS A CA 1
ATOM 654 C C . HIS A 1 86 ? -1.303 6.895 -1.366 1.00 97.19 86 HIS A C 1
ATOM 656 O O . HIS A 1 86 ? -1.480 6.855 -2.581 1.00 97.19 86 HIS A O 1
ATOM 662 N N . ALA A 1 87 ? -0.749 7.950 -0.760 1.00 95.19 87 ALA A N 1
ATOM 663 C CA . ALA A 1 87 ? -0.291 9.133 -1.491 1.00 95.19 87 ALA A CA 1
ATOM 664 C C . ALA A 1 87 ? 0.853 8.797 -2.461 1.00 95.19 87 ALA A C 1
ATOM 666 O O . ALA A 1 87 ? 0.747 9.090 -3.649 1.00 95.19 87 ALA A O 1
ATOM 667 N N . LEU A 1 88 ? 1.875 8.079 -1.988 1.00 94.38 88 LEU A N 1
ATOM 668 C CA . LEU A 1 88 ? 3.002 7.618 -2.809 1.00 94.38 88 LEU A CA 1
ATOM 669 C C . LEU A 1 88 ? 2.549 6.768 -4.007 1.00 94.38 88 LEU A C 1
ATOM 671 O O . LEU A 1 88 ? 3.022 6.947 -5.128 1.00 94.38 88 LEU A O 1
ATOM 675 N N . LEU A 1 89 ? 1.601 5.853 -3.790 1.00 93.38 89 LEU A N 1
ATOM 676 C CA . LEU A 1 89 ? 1.083 4.995 -4.853 1.00 93.38 89 LEU A CA 1
ATOM 677 C C . LEU A 1 89 ? 0.268 5.781 -5.897 1.00 93.38 89 LEU A C 1
ATOM 679 O O . LEU A 1 89 ? 0.273 5.431 -7.078 1.00 93.38 89 LEU A O 1
ATOM 683 N N . MET A 1 90 ? -0.419 6.843 -5.475 1.00 92.25 90 MET A N 1
ATOM 684 C CA . MET A 1 90 ? -1.135 7.756 -6.369 1.00 92.25 90 MET A CA 1
ATOM 685 C C . MET A 1 90 ? -0.170 8.609 -7.198 1.00 92.25 90 MET A C 1
ATOM 687 O O . MET A 1 90 ? -0.353 8.702 -8.407 1.00 92.25 90 MET A O 1
ATOM 691 N N . GLU A 1 91 ? 0.887 9.150 -6.591 1.00 91.25 91 GLU A N 1
ATOM 692 C CA . GLU A 1 91 ? 1.932 9.897 -7.308 1.00 91.25 91 GLU A CA 1
ATOM 693 C C . GLU A 1 91 ? 2.608 9.038 -8.384 1.00 91.25 91 GLU A C 1
ATOM 695 O O . GLU A 1 91 ? 2.796 9.480 -9.518 1.00 91.25 91 GLU A O 1
ATOM 700 N N . LEU A 1 92 ? 2.912 7.777 -8.063 1.00 87.88 92 LEU A N 1
ATOM 701 C CA . LEU A 1 92 ? 3.445 6.814 -9.028 1.00 87.88 92 LEU A CA 1
ATOM 702 C C . LEU A 1 92 ? 2.494 6.571 -10.201 1.00 87.88 92 LEU A C 1
ATOM 704 O O . LEU A 1 92 ? 2.922 6.533 -11.355 1.00 87.88 92 LEU A O 1
ATOM 708 N N . ARG A 1 93 ? 1.201 6.410 -9.909 1.00 86.12 93 ARG A N 1
ATOM 709 C CA . ARG A 1 93 ? 0.171 6.223 -10.933 1.00 86.12 93 ARG A CA 1
ATOM 710 C C . ARG A 1 93 ? 0.103 7.423 -11.873 1.00 86.12 93 ARG A C 1
ATOM 712 O O . ARG A 1 93 ? 0.050 7.231 -13.084 1.00 86.12 93 ARG A O 1
ATOM 719 N N . ASP A 1 94 ? 0.091 8.627 -11.315 1.00 85.50 94 ASP A N 1
ATOM 720 C CA . ASP A 1 94 ? -0.062 9.861 -12.082 1.00 85.50 94 ASP A CA 1
ATOM 721 C C . ASP A 1 94 ? 1.201 10.125 -12.925 1.00 85.50 94 ASP A C 1
ATOM 723 O O . ASP A 1 94 ? 1.100 10.384 -14.121 1.00 85.50 94 ASP A O 1
ATOM 727 N N . SER A 1 95 ? 2.397 9.878 -12.372 1.00 83.06 95 SER A N 1
ATOM 728 C CA . SER A 1 95 ? 3.656 9.937 -13.131 1.00 83.06 95 SER A CA 1
ATOM 729 C C . SER A 1 95 ? 3.714 8.930 -14.287 1.00 83.06 95 SER A C 1
ATOM 731 O O . SER A 1 95 ? 4.298 9.219 -15.334 1.00 83.06 95 SER A O 1
ATOM 733 N N . ALA A 1 96 ? 3.124 7.742 -14.124 1.00 76.06 96 ALA A N 1
ATOM 734 C CA . ALA A 1 96 ? 3.024 6.767 -15.204 1.00 76.06 96 ALA A CA 1
ATOM 735 C C . ALA A 1 96 ? 2.036 7.214 -16.292 1.00 76.06 96 ALA A C 1
ATOM 737 O O . ALA A 1 96 ? 2.305 6.978 -17.465 1.00 76.06 96 ALA A O 1
ATOM 738 N N . ALA A 1 97 ? 0.929 7.869 -15.932 1.00 68.19 97 ALA A N 1
ATOM 739 C CA . ALA A 1 97 ? -0.032 8.394 -16.900 1.00 68.19 97 ALA A CA 1
ATOM 740 C C . ALA A 1 97 ? 0.580 9.507 -17.770 1.00 68.19 97 ALA A C 1
ATOM 742 O O . ALA A 1 97 ? 0.430 9.471 -18.990 1.00 68.19 97 ALA A O 1
ATOM 743 N N . ASP A 1 98 ? 1.346 10.421 -17.169 1.00 67.00 98 ASP A N 1
ATOM 744 C CA . ASP A 1 98 ? 1.981 11.543 -17.877 1.00 67.00 98 ASP A CA 1
ATOM 745 C C . ASP A 1 98 ? 3.073 11.107 -18.871 1.00 67.00 98 ASP A C 1
ATOM 747 O O . ASP A 1 98 ? 3.331 11.793 -19.856 1.00 67.00 98 ASP A O 1
ATOM 751 N N . LYS A 1 99 ? 3.728 9.960 -18.646 1.00 59.59 99 LYS A N 1
ATOM 752 C CA . LYS A 1 99 ? 4.783 9.442 -19.540 1.00 59.59 99 LYS A CA 1
ATOM 753 C C . LYS A 1 99 ? 4.257 8.817 -20.838 1.00 59.59 99 LYS A C 1
ATOM 755 O O . LYS A 1 99 ? 5.055 8.595 -21.747 1.00 59.59 99 LYS A O 1
ATOM 760 N N . TYR A 1 100 ? 2.963 8.500 -20.918 1.00 49.53 100 TYR A N 1
ATOM 761 C CA . TYR A 1 100 ? 2.344 7.821 -22.067 1.00 49.53 100 TYR A CA 1
ATOM 762 C C . TYR A 1 100 ? 1.144 8.585 -22.660 1.00 49.53 100 TYR A C 1
ATOM 764 O O . TYR A 1 100 ? 0.399 8.005 -23.454 1.00 49.53 100 TYR A O 1
ATOM 772 N N . ALA A 1 101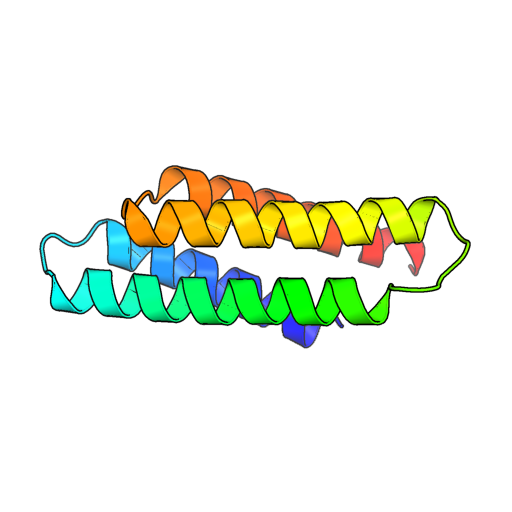 ? 0.952 9.849 -22.270 1.00 48.94 101 ALA A N 1
ATOM 773 C CA . ALA A 1 101 ? -0.022 10.783 -22.842 1.00 48.94 101 ALA A CA 1
ATOM 774 C C . ALA A 1 101 ? 0.595 11.590 -23.996 1.00 48.94 101 ALA A C 1
ATOM 776 O O . ALA A 1 101 ? -0.146 11.868 -24.967 1.00 48.94 101 ALA A O 1
#

Sequence (101 aa):
MEDRVRRACKHLLLAREDFKSDKPEVQASGRCMLLAVSALLVEMADKMAGNGDVAVQSERRLYEFMALKLSIASENTDPAVVGEVHALLMELRDSAADKYA

pLDDT: mean 91.12, std 9.4, range [48.94, 97.81]

Foldseek 3Di:
DLVLLVLLLVLLVCLLVLLVDPDPVSNLSSLVSLQVSLVSLQVQLVVLPPPPDPVSPVSSVLSNVLSVLSNVCSVVSPSVSSVVSSVVSVVVSVVVVVVVD

Secondary structure (DSSP, 8-state):
-HHHHHHHHHHHHHHHHHTT-S-HHHHHHHHHHHHHHHHHHHHHHHTTTT---HHHHHHHHHHHHHHHHHHHHHHHT-HHHHHHHHHHHHHHHHHHHHT--